Protein AF-A0A5L8JRS4-F1 (afdb_monomer_lite)

Foldseek 3Di:
DDDPPPDPPPPDDDDDDDDDPVVVVVLVVVCVVVVHDSVVVVVVVVVVVVVVVVVVVVVVVVCVVCPVPDDDDPVRVCVVVVPDD

Structure (mmCIF, N/CA/C/O backbone):
data_AF-A0A5L8JRS4-F1
#
_entry.id   AF-A0A5L8JRS4-F1
#
loop_
_atom_site.group_PDB
_atom_site.id
_atom_site.type_symbol
_atom_site.label_atom_id
_atom_site.label_alt_id
_atom_site.label_comp_id
_atom_site.label_asym_id
_atom_site.label_entity_id
_atom_site.label_seq_id
_atom_site.pdbx_PDB_ins_code
_atom_site.Cartn_x
_atom_site.Cartn_y
_atom_site.Cartn_z
_atom_site.occupancy
_atom_site.B_iso_or_equiv
_atom_site.auth_seq_id
_atom_site.auth_comp_id
_atom_site.auth_asym_id
_atom_site.auth_atom_id
_atom_site.pdbx_PDB_model_num
ATOM 1 N N . MET A 1 1 ? 4.704 43.969 11.600 1.00 41.16 1 MET A N 1
ATOM 2 C CA . MET A 1 1 ? 5.592 42.888 11.115 1.00 41.16 1 MET A CA 1
ATOM 3 C C . MET A 1 1 ? 4.792 41.595 11.100 1.00 41.16 1 MET A C 1
ATOM 5 O O . MET A 1 1 ? 4.333 41.165 12.148 1.00 41.16 1 MET A O 1
ATOM 9 N N . SER A 1 2 ? 4.492 41.088 9.901 1.00 41.84 2 SER A N 1
ATOM 10 C CA . SER A 1 2 ? 3.499 40.033 9.656 1.00 41.84 2 SER A CA 1
ATOM 11 C C . SER A 1 2 ? 4.071 38.636 9.914 1.00 41.84 2 SER A C 1
ATOM 13 O O . SER A 1 2 ? 5.187 38.322 9.503 1.00 41.84 2 SER A O 1
ATOM 15 N N . ASN A 1 3 ? 3.281 37.820 10.607 1.00 46.50 3 ASN A N 1
ATOM 16 C CA . ASN A 1 3 ? 3.570 36.458 11.039 1.00 46.50 3 ASN A CA 1
ATOM 17 C C . ASN A 1 3 ? 3.687 35.507 9.827 1.00 46.50 3 ASN A C 1
ATOM 19 O O . ASN A 1 3 ? 2.695 34.949 9.359 1.00 46.50 3 ASN A O 1
ATOM 23 N N . LYS A 1 4 ? 4.913 35.347 9.309 1.00 49.25 4 LYS A N 1
ATOM 24 C CA . 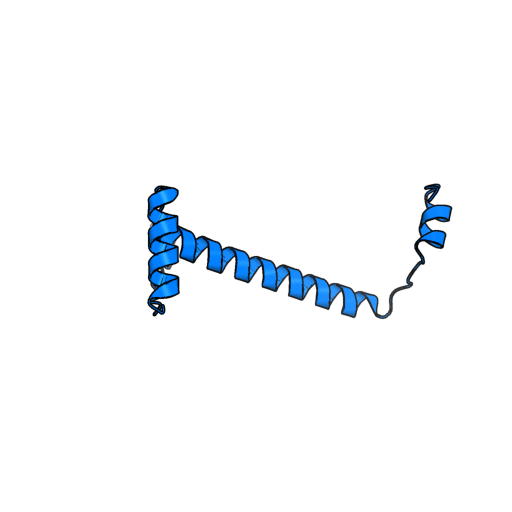LYS A 1 4 ? 5.261 34.522 8.134 1.00 49.25 4 LYS A CA 1
ATOM 25 C C . LYS A 1 4 ? 5.200 33.004 8.400 1.00 49.25 4 LYS A C 1
ATOM 27 O O . LYS A 1 4 ? 5.381 32.223 7.475 1.00 49.25 4 LYS A O 1
ATOM 32 N N . TYR A 1 5 ? 4.885 32.576 9.624 1.00 50.75 5 TYR A N 1
ATOM 33 C CA . TYR A 1 5 ? 4.829 31.161 10.022 1.00 50.75 5 TYR A CA 1
ATOM 34 C C . TYR A 1 5 ? 3.404 30.634 10.212 1.00 50.75 5 TYR A C 1
ATOM 36 O O . TYR A 1 5 ? 3.182 29.670 10.943 1.00 50.75 5 TYR A O 1
ATOM 44 N N . LYS A 1 6 ? 2.411 31.248 9.561 1.00 52.00 6 LYS A N 1
ATOM 45 C CA . LYS A 1 6 ? 1.029 30.758 9.574 1.00 52.00 6 LYS A CA 1
ATOM 46 C C . LYS A 1 6 ? 0.921 29.478 8.730 1.00 52.00 6 LYS A C 1
ATOM 48 O O . LYS A 1 6 ? 0.541 29.539 7.572 1.00 52.00 6 LYS A O 1
ATOM 53 N N . TYR A 1 7 ? 1.315 28.363 9.349 1.00 55.28 7 TYR A N 1
ATOM 54 C CA . TYR A 1 7 ? 1.007 26.957 9.074 1.00 55.28 7 TYR A CA 1
ATOM 55 C C . TYR A 1 7 ? 0.759 26.587 7.606 1.00 55.28 7 TYR A C 1
ATOM 57 O O . TYR A 1 7 ? -0.305 26.859 7.050 1.00 55.28 7 TYR A O 1
ATOM 65 N N . ILE A 1 8 ? 1.699 25.835 7.028 1.00 59.06 8 ILE A N 1
ATOM 66 C CA . ILE A 1 8 ? 1.440 24.990 5.860 1.00 59.06 8 ILE A CA 1
ATOM 67 C C . ILE A 1 8 ? 0.390 23.969 6.314 1.00 59.06 8 ILE A C 1
ATOM 69 O O . ILE A 1 8 ? 0.702 22.983 6.976 1.00 59.06 8 ILE A O 1
ATOM 73 N N . LYS A 1 9 ? -0.888 24.275 6.095 1.00 60.59 9 LYS A N 1
ATOM 74 C CA . LYS A 1 9 ? -1.994 23.394 6.455 1.00 60.59 9 LYS A CA 1
ATOM 75 C C . LYS A 1 9 ? -1.865 22.151 5.579 1.00 60.59 9 LYS A C 1
ATOM 77 O O . LYS A 1 9 ? -2.127 22.236 4.384 1.00 60.59 9 LYS A O 1
ATOM 82 N N . GLU A 1 10 ? -1.441 21.028 6.162 1.00 65.00 10 GLU A N 1
ATOM 83 C CA . GLU A 1 10 ? -1.513 19.720 5.504 1.00 65.00 10 GLU A CA 1
ATOM 84 C C . GLU A 1 10 ? -2.924 19.547 4.931 1.00 65.00 10 GLU A C 1
ATOM 86 O O . GLU A 1 10 ? -3.913 19.509 5.672 1.00 65.00 10 GLU A O 1
ATOM 91 N N . SER A 1 11 ? -3.026 19.481 3.604 1.00 77.19 11 SER A N 1
ATOM 92 C CA . SER A 1 11 ? -4.277 19.150 2.934 1.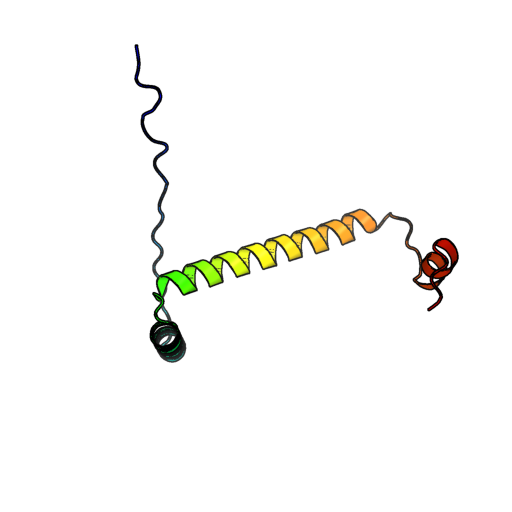00 77.19 11 SER A CA 1
ATOM 93 C C . SER A 1 11 ? -4.534 17.662 3.150 1.00 77.19 11 SER A C 1
ATOM 95 O O . SER A 1 11 ? -3.950 16.817 2.477 1.00 77.19 11 SER A O 1
ATOM 97 N N . LYS A 1 12 ? -5.354 17.326 4.149 1.00 80.94 12 LYS A N 1
ATOM 98 C CA . LYS A 1 12 ? -5.804 15.949 4.380 1.00 80.94 12 LYS A CA 1
ATOM 99 C C . LYS A 1 12 ? -7.073 15.702 3.577 1.00 80.94 12 LYS A C 1
ATOM 101 O O . LYS A 1 12 ? -8.059 16.416 3.744 1.00 80.94 12 LYS A O 1
ATOM 106 N N . MET A 1 13 ? -7.040 14.676 2.733 1.00 85.00 13 MET A N 1
ATOM 107 C CA . MET A 1 13 ? -8.191 14.180 1.983 1.00 85.00 13 MET A CA 1
ATOM 108 C C . MET A 1 13 ? -8.704 12.893 2.633 1.00 85.00 13 MET A C 1
ATOM 110 O O . MET A 1 13 ? -7.913 12.031 3.016 1.00 85.00 13 MET A O 1
ATOM 114 N N . GLN A 1 14 ? -10.023 12.765 2.758 1.00 89.50 14 GLN A N 1
ATOM 115 C CA . GLN A 1 14 ? -10.677 11.541 3.211 1.00 89.50 14 GLN A CA 1
ATOM 116 C C . GLN A 1 14 ? -11.349 10.865 2.018 1.00 89.50 14 GLN A C 1
ATOM 118 O O . GLN A 1 14 ? -12.043 11.517 1.243 1.00 89.50 14 GLN A O 1
ATOM 123 N N . VAL A 1 15 ? -11.147 9.556 1.893 1.00 87.81 15 VAL A N 1
ATOM 124 C CA . VAL A 1 15 ? -11.727 8.730 0.831 1.00 87.81 15 VAL A CA 1
ATOM 125 C C . VAL A 1 15 ? -12.519 7.600 1.483 1.00 87.81 15 VAL A C 1
ATOM 127 O O . VAL A 1 15 ? -12.109 7.070 2.516 1.00 87.81 15 VAL A O 1
ATOM 130 N N . SER A 1 16 ? -13.673 7.267 0.904 1.00 91.94 16 SER A N 1
ATOM 131 C CA . SER A 1 16 ? -14.512 6.146 1.329 1.00 91.94 16 SER A CA 1
ATOM 132 C C . SER A 1 16 ? -14.475 5.056 0.264 1.00 91.94 16 SER A C 1
ATOM 134 O O . SER A 1 16 ? -14.656 5.349 -0.917 1.00 91.94 16 SER A O 1
ATOM 136 N N . PHE A 1 17 ? -14.253 3.813 0.686 1.00 88.12 17 PHE A N 1
ATOM 137 C CA . PHE A 1 17 ? -14.190 2.640 -0.182 1.00 88.12 17 PHE A CA 1
ATOM 138 C C . PHE A 1 17 ? -15.310 1.672 0.188 1.00 88.12 17 PHE A C 1
ATOM 140 O O . PHE A 1 17 ? -15.579 1.453 1.370 1.00 88.12 17 PHE A O 1
ATOM 147 N N . ARG A 1 18 ? -15.953 1.082 -0.822 1.00 93.94 18 ARG A N 1
ATOM 148 C CA . ARG A 1 18 ? -16.845 -0.066 -0.637 1.00 93.94 18 ARG A CA 1
ATOM 149 C C . ARG A 1 18 ? -16.060 -1.322 -0.972 1.00 93.94 18 ARG A C 1
ATOM 151 O 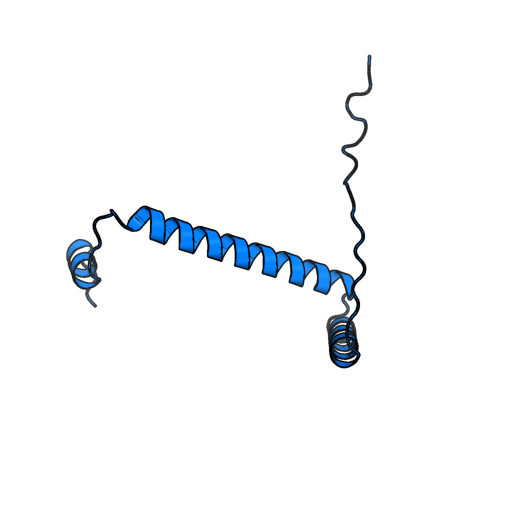O . ARG A 1 18 ? -15.445 -1.376 -2.033 1.00 93.94 18 ARG A O 1
ATOM 158 N N . LEU A 1 19 ? -16.086 -2.281 -0.062 1.00 93.94 19 LEU A N 1
ATOM 159 C CA . LEU A 1 19 ? -15.496 -3.599 -0.248 1.00 93.94 19 LEU A CA 1
ATOM 160 C C . LEU A 1 19 ? -16.628 -4.619 -0.322 1.00 93.94 19 LEU A C 1
ATOM 162 O O . LEU A 1 19 ? -17.701 -4.382 0.238 1.00 93.94 19 LEU A O 1
ATOM 166 N N . AS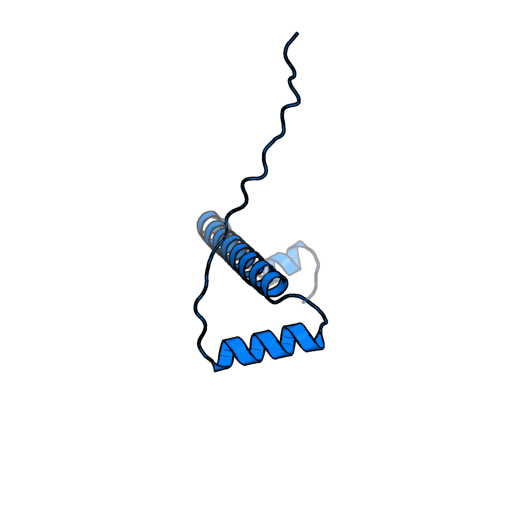P A 1 20 ? -16.385 -5.719 -1.021 1.00 97.69 20 ASP A N 1
ATOM 167 C CA . ASP A 1 20 ? -17.189 -6.920 -0.845 1.00 97.69 20 ASP A CA 1
ATOM 168 C C . ASP A 1 20 ? -16.877 -7.573 0.513 1.00 97.69 20 ASP A C 1
ATOM 170 O O . ASP A 1 20 ? -15.911 -7.214 1.199 1.00 97.69 20 ASP A O 1
ATOM 174 N N . ASP A 1 21 ? -17.737 -8.505 0.918 1.00 97.62 21 ASP A N 1
ATOM 175 C CA . ASP A 1 21 ? -17.660 -9.114 2.246 1.00 97.62 21 ASP A CA 1
ATOM 176 C C . ASP A 1 21 ? -16.356 -9.916 2.427 1.00 97.62 21 ASP A C 1
ATOM 178 O O . ASP A 1 21 ? -15.694 -9.775 3.454 1.00 97.62 21 ASP A O 1
ATOM 182 N N . ASP A 1 22 ? -15.915 -10.666 1.404 1.00 98.06 22 ASP A N 1
ATOM 183 C CA . ASP A 1 22 ? -14.662 -11.443 1.459 1.00 98.06 22 ASP A CA 1
ATOM 184 C C . ASP A 1 22 ? -13.440 -10.548 1.701 1.00 98.06 22 ASP A C 1
ATOM 186 O O . ASP A 1 22 ? -12.622 -10.808 2.590 1.00 98.06 22 ASP A O 1
ATOM 190 N N . LEU A 1 23 ? -13.306 -9.455 0.943 1.00 96.38 23 LEU A N 1
ATOM 191 C CA . LEU A 1 23 ? -12.160 -8.567 1.090 1.00 96.38 23 LEU A CA 1
ATOM 192 C C . LEU A 1 23 ? -12.212 -7.803 2.414 1.00 96.38 23 LEU A C 1
ATOM 194 O O . LEU A 1 23 ? -11.166 -7.572 3.030 1.00 96.38 23 LEU A O 1
ATOM 198 N N . ALA A 1 24 ? -13.410 -7.425 2.869 1.00 96.19 24 ALA A N 1
ATOM 199 C CA . ALA A 1 24 ? -13.598 -6.788 4.165 1.00 96.19 24 ALA A CA 1
ATOM 200 C C . ALA A 1 24 ? -13.158 -7.705 5.319 1.00 96.19 24 ALA A C 1
ATOM 202 O O . ALA A 1 24 ? -12.434 -7.244 6.208 1.00 96.19 24 ALA A O 1
ATOM 203 N N . ASP A 1 25 ? -13.528 -8.986 5.273 1.00 98.06 25 ASP A N 1
ATOM 204 C CA . ASP A 1 25 ? -13.174 -9.985 6.284 1.00 98.06 25 ASP A CA 1
ATOM 205 C C . ASP A 1 25 ? -11.672 -10.277 6.288 1.00 98.06 25 ASP A C 1
ATOM 207 O O . ASP A 1 25 ? -11.026 -10.277 7.341 1.00 98.06 25 ASP A O 1
ATOM 211 N N . ARG A 1 26 ? -11.068 -10.443 5.107 1.00 97.81 26 ARG A N 1
ATOM 212 C CA . ARG A 1 26 ? -9.616 -10.642 4.973 1.00 97.81 26 ARG A CA 1
ATOM 213 C C . ARG A 1 26 ? -8.826 -9.447 5.501 1.00 97.81 26 ARG A C 1
ATOM 215 O O . ARG A 1 26 ? -7.838 -9.634 6.213 1.00 97.81 26 ARG A O 1
ATOM 222 N N . LEU A 1 27 ? -9.268 -8.225 5.199 1.00 96.75 27 LEU A N 1
ATOM 223 C CA . LEU A 1 27 ? -8.649 -7.002 5.713 1.00 96.75 27 LEU A CA 1
ATOM 224 C C . LEU A 1 27 ? -8.804 -6.881 7.237 1.00 96.75 27 LEU A C 1
ATOM 226 O O . LEU A 1 27 ? -7.890 -6.408 7.913 1.00 96.75 27 LEU A O 1
ATOM 230 N N . ASP A 1 28 ? -9.946 -7.297 7.789 1.00 97.38 28 ASP A N 1
ATOM 231 C CA . ASP A 1 28 ? -10.183 -7.302 9.233 1.00 97.38 28 ASP A CA 1
ATOM 232 C C . ASP A 1 28 ? -9.283 -8.304 9.965 1.00 97.38 28 ASP A C 1
ATOM 234 O O . ASP A 1 28 ? -8.667 -7.945 10.972 1.00 97.38 28 ASP A O 1
ATOM 238 N N . ASN A 1 29 ? -9.135 -9.516 9.427 1.00 98.19 29 ASN A N 1
ATOM 239 C CA . ASN A 1 29 ? -8.235 -10.534 9.971 1.00 98.19 29 ASN A CA 1
ATOM 240 C C . ASN A 1 29 ? -6.778 -10.067 9.935 1.00 98.19 29 ASN A C 1
ATOM 242 O O . ASN A 1 29 ? -6.114 -10.068 10.971 1.00 98.19 29 ASN A O 1
ATOM 246 N N . LEU A 1 30 ? -6.317 -9.551 8.791 1.00 97.81 30 LEU A N 1
ATOM 247 C CA . LEU A 1 30 ? -4.963 -9.012 8.650 1.00 97.81 30 LEU A CA 1
ATOM 248 C C . LEU A 1 30 ? -4.685 -7.891 9.664 1.00 97.81 30 LEU A C 1
ATOM 250 O O . LEU A 1 30 ? -3.647 -7.882 10.322 1.00 97.81 30 LEU A O 1
ATOM 254 N N . ALA A 1 31 ? -5.624 -6.956 9.825 1.00 97.94 31 ALA A N 1
ATOM 255 C CA . ALA A 1 31 ? -5.507 -5.862 10.786 1.00 97.94 31 ALA A CA 1
ATOM 256 C C . ALA A 1 31 ? -5.398 -6.360 12.238 1.00 97.94 31 ALA A C 1
ATOM 258 O O . ALA A 1 31 ? -4.577 -5.856 13.013 1.00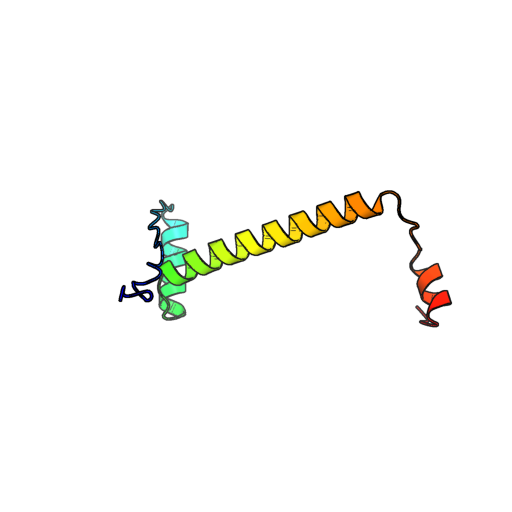 97.94 31 ALA A O 1
ATOM 259 N N . LYS A 1 32 ? -6.201 -7.366 12.604 1.00 98.12 32 LYS A N 1
ATOM 260 C CA . LYS A 1 32 ? -6.189 -7.982 13.939 1.00 98.12 32 LYS A CA 1
ATOM 261 C C . LYS A 1 32 ? -4.886 -8.727 14.212 1.00 98.12 32 LYS A C 1
ATOM 263 O O . LYS A 1 32 ? -4.283 -8.513 15.263 1.00 98.12 32 LYS A O 1
ATOM 268 N N . GLU A 1 33 ? -4.442 -9.559 13.274 1.00 98.44 33 GLU A N 1
ATOM 269 C CA . GLU A 1 33 ? -3.234 -10.380 13.406 1.00 98.44 33 GLU A CA 1
ATOM 270 C C . GLU A 1 33 ? -1.977 -9.525 13.594 1.00 98.44 33 GLU A C 1
ATOM 272 O O . GLU A 1 33 ? -1.150 -9.801 14.465 1.00 98.44 33 GLU A O 1
ATOM 277 N N . THR A 1 34 ? -1.855 -8.436 12.834 1.00 97.69 34 THR A N 1
ATOM 278 C CA . THR A 1 34 ? -0.666 -7.571 12.868 1.00 97.69 34 THR A CA 1
ATOM 279 C C . THR A 1 34 ? -0.765 -6.423 13.866 1.00 97.69 34 THR A C 1
ATOM 281 O O . THR A 1 34 ? 0.198 -5.669 14.039 1.00 97.69 34 THR A O 1
ATOM 284 N N . LYS A 1 35 ? -1.917 -6.274 14.535 1.00 97.50 35 LYS A N 1
ATOM 285 C CA . LYS A 1 35 ? -2.224 -5.167 15.453 1.00 97.50 35 LYS A CA 1
ATOM 286 C C . LYS A 1 35 ? -2.059 -3.796 14.783 1.00 97.50 35 LYS A C 1
ATOM 288 O O . LYS A 1 35 ? -1.527 -2.854 15.377 1.00 97.50 35 LYS A O 1
ATOM 293 N N . ARG A 1 36 ? -2.509 -3.678 13.532 1.00 97.62 36 ARG A N 1
ATOM 294 C CA . ARG A 1 36 ? -2.503 -2.432 12.746 1.00 97.62 36 ARG A CA 1
ATOM 295 C C . ARG A 1 36 ? -3.925 -2.031 12.366 1.00 97.62 36 ARG A C 1
ATOM 297 O O . ARG A 1 36 ? -4.846 -2.835 12.387 1.00 97.62 36 ARG A O 1
ATOM 304 N N . SER A 1 37 ? -4.124 -0.760 12.022 1.00 97.19 37 SER A N 1
ATOM 305 C CA . SER A 1 37 ? -5.434 -0.285 11.568 1.00 97.19 37 SER A CA 1
ATOM 306 C C . SER A 1 37 ? -5.681 -0.653 10.102 1.00 97.19 37 SER A C 1
ATOM 308 O O . SER A 1 37 ? -4.756 -0.688 9.297 1.00 97.19 37 SER A O 1
ATOM 310 N N . LYS A 1 38 ? -6.945 -0.834 9.706 1.00 95.06 38 LYS A N 1
ATOM 311 C CA . LYS A 1 38 ? -7.317 -1.024 8.288 1.00 95.06 38 LYS A CA 1
ATOM 312 C C . LYS A 1 38 ? -6.827 0.131 7.408 1.00 95.06 38 LYS A C 1
ATOM 314 O O . LYS A 1 38 ? -6.345 -0.075 6.301 1.00 95.06 38 LYS A O 1
ATOM 319 N N . SER A 1 39 ? -6.887 1.358 7.932 1.00 93.81 39 SER A N 1
ATOM 320 C CA . SER A 1 39 ? -6.391 2.556 7.248 1.00 93.81 39 SER A CA 1
ATOM 321 C C . SER A 1 39 ? -4.882 2.544 7.003 1.00 93.81 39 SER A C 1
ATOM 323 O O . SER A 1 39 ? -4.442 3.208 6.073 1.00 93.81 39 SER A O 1
ATOM 325 N N . PHE A 1 40 ? -4.090 1.828 7.810 1.00 95.69 40 PHE A N 1
ATOM 326 C CA . PHE A 1 40 ? -2.671 1.613 7.520 1.00 95.69 40 PHE A CA 1
ATOM 327 C C . PHE A 1 40 ? -2.520 0.826 6.215 1.00 95.69 40 PHE A C 1
ATOM 329 O O . PHE A 1 40 ? -1.873 1.305 5.295 1.00 95.69 40 PHE A O 1
ATOM 336 N N . TYR A 1 41 ? -3.223 -0.298 6.079 1.00 95.81 41 TYR A N 1
ATOM 337 C CA . TYR A 1 41 ? -3.169 -1.122 4.871 1.00 95.81 41 TYR A CA 1
ATOM 338 C C . TYR A 1 41 ? -3.705 -0.431 3.622 1.00 95.81 41 TYR A C 1
ATOM 340 O O . TYR A 1 41 ? -3.136 -0.604 2.553 1.00 95.81 41 TYR A O 1
ATOM 348 N N . PHE A 1 42 ? -4.745 0.399 3.743 1.00 93.44 42 PHE A N 1
ATOM 349 C CA . PHE A 1 42 ? -5.184 1.220 2.612 1.00 93.44 42 PHE A CA 1
ATOM 350 C C . PHE A 1 42 ? -4.100 2.194 2.145 1.00 93.44 42 PHE A C 1
ATOM 352 O O . PHE A 1 42 ? -3.922 2.370 0.945 1.00 93.44 42 PHE A O 1
ATOM 359 N N . LYS A 1 43 ? -3.377 2.825 3.077 1.00 92.75 43 LYS A N 1
ATOM 360 C CA . LYS A 1 43 ? -2.278 3.732 2.724 1.00 92.75 43 LYS A CA 1
ATOM 361 C C . LYS A 1 43 ? -1.140 2.984 2.045 1.00 92.75 43 LYS A C 1
ATOM 363 O O . LYS A 1 43 ? -0.696 3.435 1.000 1.00 92.75 43 LYS A O 1
ATOM 368 N N . GLU A 1 44 ? -0.734 1.845 2.600 1.00 96.00 44 GLU A N 1
ATOM 369 C CA . GLU A 1 44 ? 0.320 1.010 2.013 1.00 96.00 44 GLU A CA 1
ATOM 370 C C . GLU A 1 44 ? -0.069 0.525 0.615 1.00 96.00 44 GLU A C 1
ATOM 372 O O . GLU A 1 44 ? 0.704 0.669 -0.321 1.00 96.00 44 GLU A O 1
ATOM 377 N N . ALA A 1 45 ? -1.296 0.025 0.440 1.00 94.75 45 ALA A N 1
ATOM 378 C CA . ALA A 1 45 ? -1.768 -0.453 -0.856 1.00 94.75 45 ALA A CA 1
ATOM 379 C C . ALA A 1 45 ? -1.786 0.658 -1.916 1.00 94.75 45 ALA A C 1
ATOM 381 O O . ALA A 1 45 ? -1.404 0.418 -3.057 1.00 94.75 45 ALA A O 1
ATOM 382 N N . ILE A 1 46 ? -2.209 1.873 -1.545 1.00 94.75 46 ILE A N 1
ATOM 383 C CA . ILE A 1 46 ? -2.189 3.025 -2.455 1.00 94.75 46 ILE A CA 1
ATOM 384 C C . ILE A 1 46 ? -0.750 3.453 -2.760 1.00 94.75 46 ILE A C 1
ATOM 386 O O . ILE A 1 46 ? -0.464 3.742 -3.915 1.00 94.75 46 ILE A O 1
ATOM 390 N N . SER A 1 47 ? 0.138 3.490 -1.760 1.00 95.62 47 SER A N 1
ATOM 391 C CA . SER A 1 47 ? 1.550 3.845 -1.965 1.00 95.62 47 SER A CA 1
ATOM 392 C C . SER A 1 47 ? 2.208 2.875 -2.937 1.00 95.62 47 SER A C 1
ATOM 394 O O . SER A 1 47 ? 2.687 3.306 -3.976 1.00 95.62 47 SER A O 1
ATOM 396 N N . ASN A 1 48 ? 2.107 1.573 -2.664 1.00 96.81 48 ASN A N 1
ATOM 397 C CA . ASN A 1 48 ? 2.706 0.538 -3.502 1.00 96.81 48 ASN A CA 1
ATOM 398 C C . ASN A 1 48 ? 2.161 0.583 -4.932 1.00 96.81 48 ASN A C 1
ATOM 400 O O . ASN A 1 48 ? 2.922 0.467 -5.879 1.00 96.81 48 ASN A O 1
ATOM 404 N N . LEU A 1 49 ? 0.853 0.809 -5.102 1.00 96.38 49 LEU A N 1
ATOM 405 C CA . LEU A 1 49 ? 0.265 0.953 -6.432 1.00 96.38 49 LEU A CA 1
ATOM 406 C C . LEU A 1 49 ? 0.862 2.143 -7.196 1.00 96.38 49 LEU A C 1
ATOM 408 O O . LEU A 1 49 ? 1.096 2.043 -8.397 1.00 96.38 49 LEU A O 1
ATOM 412 N N . LEU A 1 50 ? 1.047 3.284 -6.526 1.00 96.62 50 LEU A N 1
ATOM 413 C CA . LEU A 1 50 ? 1.633 4.470 -7.148 1.00 96.62 50 LEU A CA 1
ATOM 414 C C . LEU A 1 50 ? 3.099 4.232 -7.515 1.00 96.62 50 LEU A C 1
ATOM 416 O O . LEU A 1 50 ? 3.477 4.553 -8.639 1.00 96.62 50 LEU A O 1
ATOM 420 N N . ASP A 1 51 ? 3.863 3.619 -6.612 1.00 96.75 51 ASP A N 1
ATOM 421 C CA . ASP A 1 51 ? 5.266 3.271 -6.835 1.00 96.75 51 ASP A CA 1
ATOM 422 C C . ASP A 1 51 ? 5.403 2.310 -8.034 1.00 96.75 51 ASP A C 1
ATOM 424 O O . ASP A 1 51 ? 6.139 2.603 -8.974 1.00 96.75 51 ASP A O 1
ATOM 428 N N . ASP A 1 52 ? 4.590 1.246 -8.091 1.00 97.12 52 ASP A N 1
ATOM 429 C CA . ASP A 1 52 ? 4.551 0.301 -9.219 1.00 97.12 52 ASP A CA 1
ATOM 430 C C . ASP A 1 52 ? 4.237 1.005 -10.555 1.00 97.12 52 ASP A C 1
ATOM 432 O O . ASP A 1 52 ? 4.796 0.676 -11.607 1.00 97.12 52 ASP A O 1
ATOM 436 N N . PHE A 1 53 ? 3.320 1.980 -10.542 1.00 97.06 53 PHE A N 1
ATOM 437 C CA . PHE A 1 53 ? 2.965 2.737 -11.743 1.00 97.06 53 PHE A CA 1
ATOM 438 C C . PHE A 1 53 ? 4.068 3.685 -12.198 1.00 97.06 53 PHE A C 1
ATOM 440 O O . PHE A 1 53 ? 4.205 3.903 -13.405 1.00 97.06 53 PHE A O 1
ATOM 447 N N . ASP A 1 54 ? 4.797 4.291 -11.271 1.00 95.50 54 ASP A N 1
ATOM 448 C CA . ASP A 1 54 ? 5.895 5.187 -11.607 1.00 95.50 54 ASP A CA 1
ATOM 449 C C . ASP A 1 54 ? 7.092 4.392 -12.144 1.00 95.50 54 ASP A C 1
ATOM 451 O O . ASP A 1 54 ? 7.575 4.716 -13.232 1.00 95.50 54 ASP A O 1
ATOM 455 N N . ASP A 1 55 ? 7.433 3.261 -11.520 1.00 94.75 55 ASP A N 1
ATOM 456 C CA . ASP A 1 55 ? 8.439 2.321 -12.031 1.00 94.75 55 ASP A CA 1
ATOM 457 C C . ASP A 1 55 ? 8.081 1.816 -13.438 1.00 94.75 55 ASP A C 1
ATOM 459 O O . ASP A 1 55 ? 8.915 1.795 -14.350 1.00 94.75 55 ASP A O 1
ATOM 463 N N . TYR A 1 56 ? 6.812 1.458 -13.664 1.00 95.44 56 TYR A N 1
ATOM 464 C CA . TYR A 1 56 ? 6.341 1.045 -14.984 1.00 95.44 56 TYR A CA 1
ATOM 465 C C . TYR A 1 56 ? 6.494 2.156 -16.033 1.00 95.44 56 TYR A C 1
ATOM 467 O O . TYR A 1 56 ? 6.931 1.897 -17.160 1.00 95.44 56 TYR A O 1
ATOM 475 N N . LYS A 1 57 ? 6.146 3.405 -15.698 1.00 94.50 57 LYS A N 1
ATOM 476 C CA . LYS A 1 57 ? 6.308 4.537 -16.626 1.00 94.50 57 LYS A CA 1
ATOM 477 C C . LYS A 1 57 ? 7.773 4.776 -16.959 1.00 94.50 57 LYS A C 1
ATOM 479 O O . LYS A 1 57 ? 8.077 5.012 -18.130 1.00 94.50 57 LYS A O 1
ATOM 484 N N . ASP A 1 58 ? 8.653 4.705 -15.969 1.00 94.50 58 ASP A N 1
ATOM 485 C CA . ASP A 1 58 ? 10.088 4.890 -16.158 1.00 94.50 58 ASP A CA 1
ATOM 486 C C . ASP A 1 58 ? 10.675 3.789 -17.045 1.00 94.50 58 ASP A C 1
ATOM 488 O O . ASP A 1 58 ? 11.419 4.086 -17.985 1.00 94.50 58 ASP A O 1
ATOM 492 N N . ALA A 1 59 ? 10.247 2.536 -16.858 1.00 92.94 59 ALA A N 1
ATOM 493 C CA . ALA A 1 59 ? 10.612 1.434 -17.743 1.00 92.94 59 ALA A CA 1
ATOM 494 C C . ALA A 1 59 ? 10.165 1.700 -19.193 1.00 92.94 59 ALA A C 1
ATOM 496 O O . ALA A 1 59 ? 10.980 1.647 -20.114 1.00 92.94 59 ALA A O 1
ATOM 497 N N . ILE A 1 60 ? 8.901 2.075 -19.414 1.00 93.19 60 ILE A N 1
ATOM 498 C CA . ILE A 1 60 ? 8.391 2.398 -20.758 1.00 93.19 60 ILE A CA 1
ATOM 499 C C . ILE A 1 60 ? 9.135 3.582 -21.382 1.00 93.19 60 ILE A C 1
ATOM 501 O O . ILE A 1 60 ? 9.414 3.576 -22.583 1.00 93.19 60 ILE A O 1
ATOM 505 N N . LYS A 1 61 ? 9.454 4.603 -20.587 1.00 92.12 61 LYS A N 1
ATOM 506 C CA . LYS A 1 61 ? 10.218 5.757 -21.051 1.00 92.12 61 LYS A CA 1
ATOM 507 C C . LYS A 1 61 ? 11.629 5.349 -21.471 1.00 92.12 61 LYS A C 1
ATOM 509 O O . LYS A 1 61 ? 12.040 5.713 -22.564 1.00 92.12 61 LYS A O 1
ATOM 514 N N . SER A 1 62 ? 12.326 4.547 -20.667 1.00 88.75 62 SER A N 1
ATOM 515 C CA . SER A 1 62 ? 13.673 4.071 -21.008 1.00 88.75 62 SER A CA 1
ATOM 516 C C . SER A 1 62 ? 13.697 3.225 -22.285 1.00 88.75 62 SER A C 1
ATOM 518 O O . SER A 1 62 ? 14.607 3.371 -23.097 1.00 88.75 62 SER A O 1
ATOM 520 N N . ILE A 1 63 ? 12.670 2.401 -22.522 1.00 88.25 63 ILE A N 1
ATOM 521 C CA . ILE A 1 63 ? 12.522 1.663 -23.784 1.00 88.25 63 ILE A CA 1
ATOM 522 C C . ILE A 1 63 ? 12.412 2.644 -24.952 1.00 88.25 63 ILE A C 1
ATOM 524 O O . ILE A 1 63 ? 13.178 2.536 -25.900 1.00 88.25 63 ILE A O 1
ATOM 528 N N . LYS A 1 64 ? 11.517 3.634 -24.864 1.00 88.25 64 LYS A N 1
ATOM 529 C CA . LYS A 1 64 ? 11.336 4.634 -25.928 1.00 88.25 64 LYS A CA 1
ATOM 530 C C . LYS A 1 64 ? 12.595 5.455 -26.189 1.00 88.25 64 LYS A C 1
ATOM 532 O O . LYS A 1 64 ? 12.952 5.675 -27.341 1.00 88.25 64 LYS A O 1
ATOM 537 N N . ASP A 1 65 ? 13.268 5.895 -25.131 1.00 87.31 65 ASP A N 1
ATOM 538 C CA . ASP A 1 65 ? 14.486 6.698 -25.242 1.00 87.31 65 ASP A CA 1
ATOM 539 C C . ASP A 1 65 ? 15.635 5.871 -25.861 1.00 87.31 65 ASP A C 1
ATOM 541 O O . ASP A 1 65 ? 16.437 6.406 -26.627 1.00 87.31 65 ASP A O 1
ATOM 545 N N . SER A 1 66 ? 15.661 4.554 -25.616 1.00 84.06 66 SER A N 1
ATOM 546 C CA . SER A 1 66 ? 16.663 3.628 -26.163 1.00 84.06 66 SER A CA 1
ATOM 547 C C . SER A 1 66 ? 16.338 3.051 -27.547 1.00 84.06 66 SER A C 1
ATOM 549 O O . SER A 1 66 ? 17.204 2.405 -28.136 1.00 84.06 66 SER A O 1
ATOM 551 N N . GLU A 1 67 ? 15.161 3.322 -28.132 1.00 80.38 67 GLU A N 1
ATOM 552 C CA . GLU A 1 67 ? 14.779 2.831 -29.475 1.00 80.38 67 GLU A CA 1
ATOM 553 C C . GLU A 1 67 ? 15.783 3.229 -30.573 1.00 80.38 67 GLU A C 1
ATOM 555 O O . GLU A 1 67 ? 15.911 2.533 -31.579 1.00 80.38 67 GLU A O 1
ATOM 560 N N . ASN A 1 68 ? 16.521 4.326 -30.375 1.00 77.62 68 ASN A N 1
ATOM 561 C CA . ASN A 1 68 ? 17.553 4.805 -31.300 1.00 77.62 68 ASN A CA 1
ATOM 562 C C . ASN A 1 68 ? 18.982 4.663 -30.745 1.00 77.62 68 ASN A C 1
ATOM 564 O O . ASN A 1 68 ? 19.936 5.157 -31.352 1.00 77.62 68 ASN A O 1
ATOM 568 N N . GLU A 1 69 ? 19.147 4.017 -29.591 1.00 81.75 69 GLU A N 1
ATOM 569 C CA . GLU A 1 69 ? 20.448 3.814 -28.967 1.00 81.75 69 GLU A CA 1
ATOM 570 C C . GLU A 1 69 ? 21.128 2.534 -29.459 1.00 81.75 69 GLU A C 1
ATOM 572 O O . GLU A 1 69 ? 20.514 1.564 -29.906 1.00 81.75 69 GLU A O 1
ATOM 577 N N . LYS A 1 70 ? 22.460 2.529 -29.388 1.00 80.62 70 LYS A N 1
ATOM 578 C CA . LYS A 1 70 ? 23.264 1.388 -29.818 1.00 80.62 70 LYS A CA 1
ATOM 579 C C . LYS A 1 70 ? 23.161 0.274 -28.773 1.00 80.62 70 LYS A C 1
ATOM 581 O O . LYS A 1 70 ? 23.742 0.385 -27.697 1.00 80.62 70 LYS A O 1
ATOM 586 N N . THR A 1 71 ? 22.456 -0.803 -29.101 1.00 80.81 71 THR A N 1
ATOM 587 C CA . THR A 1 71 ? 22.332 -1.982 -28.235 1.00 80.81 71 THR A CA 1
ATOM 588 C C . THR A 1 71 ? 23.574 -2.868 -28.323 1.00 80.81 71 THR A C 1
ATOM 590 O O . THR A 1 71 ? 24.159 -3.016 -29.397 1.00 80.81 71 THR A O 1
ATOM 593 N N . TYR A 1 72 ? 23.945 -3.502 -27.213 1.00 85.06 72 TYR A N 1
ATOM 594 C CA . TYR A 1 72 ? 25.030 -4.483 -27.148 1.00 85.06 72 TYR A CA 1
ATOM 595 C C . TYR A 1 72 ? 24.476 -5.818 -26.669 1.00 85.06 72 TYR A C 1
ATOM 597 O O . TYR A 1 72 ? 23.590 -5.853 -25.815 1.00 85.06 72 TYR A O 1
ATOM 605 N N . THR A 1 73 ? 25.004 -6.918 -27.199 1.00 87.31 73 THR A N 1
ATOM 606 C CA . THR A 1 73 ? 24.682 -8.242 -26.666 1.00 87.31 73 THR A CA 1
ATOM 607 C C . THR A 1 73 ? 25.384 -8.465 -25.326 1.00 87.31 73 THR A C 1
ATOM 609 O O . THR A 1 73 ? 26.346 -7.774 -24.975 1.00 87.31 73 THR A O 1
ATOM 612 N N . ILE A 1 74 ? 24.923 -9.465 -24.574 1.00 87.88 74 ILE A N 1
ATOM 613 C CA . ILE A 1 74 ? 25.586 -9.879 -23.334 1.00 87.88 74 ILE A CA 1
ATOM 614 C C . ILE A 1 74 ? 27.041 -10.302 -23.615 1.00 87.88 74 ILE A C 1
ATOM 616 O O . ILE A 1 74 ? 27.929 -9.933 -22.849 1.00 87.88 74 ILE A O 1
ATOM 620 N N . ASP A 1 75 ? 27.306 -10.976 -24.741 1.00 88.06 75 ASP A N 1
ATOM 621 C CA . ASP A 1 75 ? 28.658 -11.371 -25.160 1.00 88.06 75 ASP A CA 1
ATOM 622 C C . ASP A 1 75 ? 29.566 -10.166 -25.452 1.00 88.06 75 ASP A C 1
ATOM 624 O O . ASP A 1 75 ? 30.741 -10.162 -25.072 1.00 88.06 75 ASP A O 1
ATOM 628 N N . ASP A 1 76 ? 29.035 -9.124 -26.104 1.00 88.38 76 ASP A N 1
ATOM 629 C CA . ASP A 1 76 ? 29.787 -7.891 -26.377 1.00 88.38 76 ASP A CA 1
ATOM 630 C C . ASP A 1 76 ? 30.205 -7.202 -25.073 1.00 88.38 76 ASP A C 1
ATOM 632 O O . ASP A 1 76 ? 31.339 -6.735 -24.932 1.00 88.38 76 ASP A O 1
ATOM 636 N N . MET A 1 77 ? 29.295 -7.171 -24.096 1.00 90.38 77 MET A N 1
ATOM 637 C CA . MET A 1 77 ? 29.543 -6.582 -22.783 1.00 90.38 77 MET A CA 1
ATOM 638 C C . MET A 1 77 ? 30.506 -7.439 -21.951 1.00 90.38 77 MET A C 1
ATOM 640 O O . MET A 1 77 ? 31.455 -6.906 -21.378 1.00 90.38 77 MET A O 1
ATOM 644 N N . SER A 1 78 ? 30.326 -8.760 -21.943 1.00 87.31 78 SER A N 1
ATOM 645 C CA . SER A 1 78 ? 31.207 -9.734 -21.286 1.00 87.31 78 SER A CA 1
ATOM 646 C C . SER A 1 78 ? 32.660 -9.574 -21.745 1.00 87.31 78 SER A C 1
ATOM 648 O O . SER A 1 78 ? 33.559 -9.390 -20.919 1.00 87.31 78 SER A O 1
ATOM 650 N N . LYS A 1 79 ? 32.889 -9.514 -23.063 1.00 88.56 79 LYS A N 1
ATOM 651 C CA . LYS A 1 79 ? 34.221 -9.286 -23.644 1.00 88.56 79 LYS A CA 1
ATOM 652 C C . LYS A 1 79 ? 34.788 -7.915 -23.287 1.00 88.56 79 LYS A C 1
ATOM 654 O O . LYS A 1 79 ? 35.973 -7.812 -22.981 1.00 88.56 79 LYS A O 1
ATOM 659 N N . LYS A 1 80 ? 33.960 -6.865 -23.311 1.00 89.69 80 LYS A N 1
ATOM 660 C CA . LYS A 1 80 ? 34.387 -5.488 -23.015 1.00 89.69 80 LYS A CA 1
ATOM 661 C C . LYS A 1 80 ? 34.828 -5.303 -21.562 1.00 89.69 80 LYS A C 1
ATOM 663 O O . LYS A 1 80 ? 35.787 -4.577 -21.317 1.00 89.69 80 LYS A O 1
ATOM 668 N N . TYR A 1 81 ? 34.131 -5.930 -20.617 1.00 91.44 81 TYR A N 1
ATOM 669 C CA . TYR A 1 81 ? 34.393 -5.778 -19.182 1.00 91.44 81 TYR A CA 1
ATOM 670 C C . TYR A 1 81 ? 35.206 -6.932 -18.576 1.00 91.44 81 TYR A C 1
ATOM 672 O O . TYR A 1 81 ? 35.495 -6.905 -17.383 1.00 91.44 81 TYR A O 1
ATOM 680 N N . GLY A 1 82 ? 35.607 -7.924 -19.379 1.00 84.88 82 GLY A N 1
ATOM 681 C CA . GLY A 1 82 ? 36.415 -9.060 -18.925 1.00 84.88 82 GLY A CA 1
ATOM 682 C C . GLY A 1 82 ? 35.670 -10.008 -17.983 1.00 84.88 82 GLY A C 1
ATOM 683 O O . GLY A 1 82 ? 36.300 -10.714 -17.198 1.00 84.88 82 GLY A O 1
ATOM 684 N N . ILE A 1 83 ? 34.337 -10.012 -18.039 1.00 86.69 83 ILE A N 1
ATOM 685 C CA . ILE A 1 83 ? 33.489 -10.889 -17.231 1.00 86.69 83 ILE A CA 1
ATOM 686 C C . ILE A 1 83 ? 33.245 -12.144 -18.062 1.00 86.69 83 ILE A C 1
ATOM 688 O O . ILE A 1 83 ? 32.504 -12.081 -19.035 1.00 86.69 83 ILE A O 1
ATOM 692 N N . LEU A 1 84 ? 33.874 -13.266 -17.719 1.00 71.81 84 LEU A N 1
ATOM 693 C CA . LEU A 1 84 ? 33.562 -14.559 -18.336 1.00 71.81 84 LEU A CA 1
ATOM 694 C C . LEU A 1 84 ? 32.165 -15.003 -17.878 1.00 71.81 84 LEU A C 1
ATOM 696 O O . LEU A 1 84 ? 31.944 -15.142 -16.6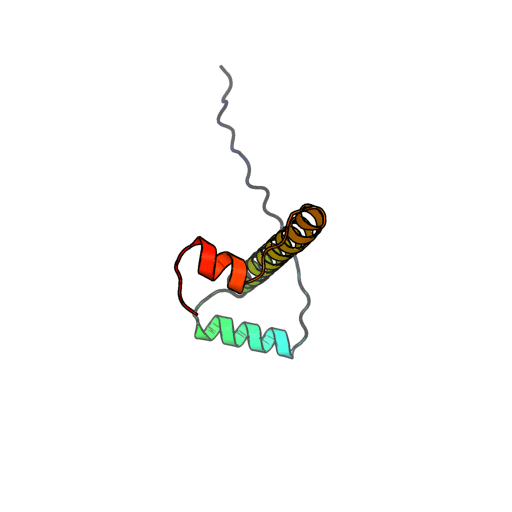74 1.00 71.81 84 LEU A O 1
ATOM 700 N N . LEU A 1 85 ? 31.248 -15.197 -18.829 1.00 60.66 85 LEU A N 1
ATOM 701 C CA . LEU A 1 85 ? 30.005 -15.948 -18.628 1.00 60.66 85 LEU A CA 1
ATOM 702 C C . LEU A 1 85 ? 30.197 -17.396 -19.078 1.00 60.66 85 LEU A C 1
ATOM 704 O O . LEU A 1 85 ? 30.906 -17.599 -20.092 1.00 60.66 85 LEU A O 1
#

pLDDT: mean 86.75, std 14.48, range [41.16, 98.44]

Organism: Campylobacter fetus (NCBI:txid196)

Radius of gyration: 24.0 Å; chains: 1; bounding box: 54×59×47 Å

Secondary structure (DSSP, 8-state):
---TT---------------HHHHHHHHHHHHHHT--HHHHHHHHHHHHHHHHHHHHHHHHHHHHHTTS----HHHHHHHHT---

InterPro domains:
  IPR002145 Ribbon-helix-helix protein, CopG [PF01402] (13-51)
  IPR010985 Ribbon-helix-helix [SSF47598] (14-53)

Sequence (85 aa):
MSNKYKYIKESKMQVSFRLDDDLADRLDNLAKETKRSKSFYFKEAISNLLDDFDDYKDAIKSIKDSENEKTYTIDDMSKKYGILL